Protein AF-A0A8K0CZC2-F1 (afdb_monomer)

Organism: Ignelater luminosus (NCBI:txid2038154)

pLDDT: mean 71.24, std 23.34, range [32.12, 98.69]

Sequence (119 aa):
MWNMMCDVMPTISEDSISQRSSQFSGEDANFEQLMVSMLDERDKLMDSLRETQERLSDTEMKLADVEKERDSLQRQIAANLPQVGSEVTPRASSGGKAHSAVLPTLVAGLCDVPDLELY

Radius of gyration: 34.66 Å; Cα contacts (8 Å, |Δi|>4): 0; chains: 1; bounding box: 63×29×99 Å

Foldseek 3Di:
DDPPPPPDDDDDDCVVCVVVCVVCVVVVVVVVVVVVVVVVVVVVVVVVVVVVVVVVVVVVVVVVVVVVVVVVVVVVCVVPPPPVPPDDDPDDDDDDDDDDPDPPPPVVPPVDPDDPPDD

Secondary structure (DSSP, 8-state):
-------PPP---GGGTTTTHHHHHHHHHHHHHHHHHHHHHHHHHHHHHHHHHHHHHHHHHHHHHHHHHHHHHHHHHHHHS-STTSS---------------SSTTTTTSS--------

Mean predicted aligned error: 19.05 Å

Solvent-accessible surface area (backbone atoms only — not comparable to full-atom values): 7905 Å² total; per-residue (Å²): 142,76,84,82,71,77,76,73,78,83,84,77,80,65,87,74,49,76,83,58,41,87,82,44,60,72,56,53,54,51,52,52,51,50,52,52,52,54,52,54,50,49,51,53,51,51,51,52,50,50,54,51,51,53,52,48,54,55,50,52,53,52,48,55,52,52,50,53,51,51,55,49,51,51,49,50,50,63,71,68,49,73,79,81,85,79,78,85,77,80,93,71,77,91,81,85,88,76,92,84,92,73,84,76,65,75,73,67,70,74,77,74,75,75,80,84,85,72,130

Structure (mmCIF, N/CA/C/O backbone):
data_AF-A0A8K0CZC2-F1
#
_entry.id   AF-A0A8K0CZC2-F1
#
loop_
_atom_site.group_PDB
_atom_site.id
_atom_site.type_symbol
_atom_site.label_atom_id
_atom_site.label_alt_id
_atom_site.label_comp_id
_atom_site.label_asym_id
_atom_site.label_entity_id
_atom_site.label_seq_id
_atom_site.pdbx_PDB_ins_code
_atom_site.Cartn_x
_atom_site.Cartn_y
_atom_site.Cartn_z
_atom_site.occupancy
_atom_site.B_iso_or_equiv
_atom_site.auth_seq_id
_atom_site.auth_comp_id
_atom_site.auth_asym_id
_atom_site.auth_atom_id
_atom_site.pdbx_PDB_model_num
ATOM 1 N N . MET A 1 1 ? -6.826 22.355 -16.724 1.00 48.88 1 MET A N 1
ATOM 2 C CA . MET A 1 1 ? -5.596 22.763 -17.425 1.00 48.88 1 MET A CA 1
ATOM 3 C C . MET A 1 1 ? -4.528 21.735 -17.106 1.00 48.88 1 MET A C 1
ATOM 5 O O . MET A 1 1 ? -3.854 21.881 -16.105 1.00 48.88 1 MET A O 1
ATOM 9 N N . TRP A 1 2 ? -4.445 20.671 -17.902 1.00 45.81 2 TRP A N 1
ATOM 10 C CA . TRP A 1 2 ? -3.333 19.722 -17.869 1.00 45.81 2 TRP A CA 1
ATOM 11 C C . TRP A 1 2 ? -3.073 19.354 -19.317 1.00 45.81 2 TRP A C 1
ATOM 13 O O . TRP A 1 2 ? -3.835 18.618 -19.938 1.00 45.81 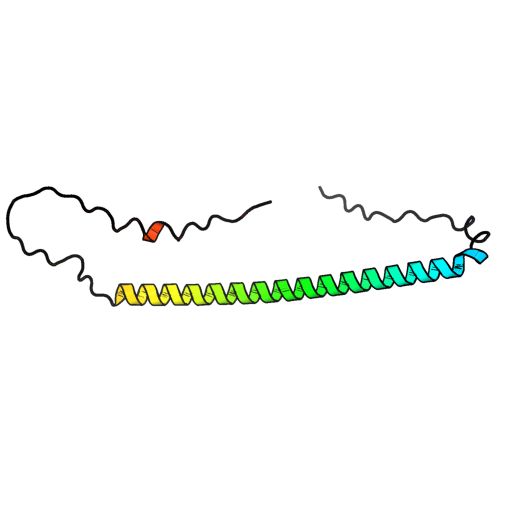2 TRP A O 1
ATOM 23 N N . ASN A 1 3 ? -2.079 20.021 -19.888 1.00 52.81 3 ASN A N 1
ATOM 24 C CA . ASN A 1 3 ? -1.586 19.706 -21.209 1.00 52.81 3 ASN A CA 1
ATOM 25 C C . ASN A 1 3 ? -0.983 18.304 -21.120 1.00 52.81 3 ASN A C 1
ATOM 27 O O . ASN A 1 3 ? 0.054 18.118 -20.486 1.00 52.81 3 ASN A O 1
ATOM 31 N N . MET A 1 4 ? -1.677 17.333 -21.710 1.00 58.91 4 MET A N 1
ATOM 32 C CA . MET A 1 4 ? -1.177 15.999 -22.016 1.00 58.91 4 MET A CA 1
ATOM 33 C C . MET A 1 4 ? -0.068 16.163 -23.058 1.00 58.91 4 MET A C 1
ATOM 35 O O . MET A 1 4 ? -0.264 15.913 -24.244 1.00 58.91 4 MET A O 1
ATOM 39 N N . MET A 1 5 ? 1.081 16.686 -22.638 1.00 57.34 5 MET A N 1
ATOM 40 C CA . MET A 1 5 ? 2.279 16.654 -23.454 1.00 57.34 5 MET A CA 1
ATOM 41 C C . MET A 1 5 ? 2.733 15.196 -23.413 1.00 57.34 5 MET A C 1
ATOM 43 O O . MET A 1 5 ? 3.471 14.778 -22.528 1.00 57.34 5 MET A O 1
ATOM 47 N N . CYS A 1 6 ? 2.200 14.383 -24.325 1.00 58.84 6 CYS A N 1
ATOM 48 C CA . CYS A 1 6 ? 2.903 13.198 -24.778 1.00 58.84 6 CYS A CA 1
ATOM 49 C C . CYS A 1 6 ? 4.229 13.715 -25.339 1.00 58.84 6 CYS A C 1
ATOM 51 O O . CYS A 1 6 ? 4.286 14.097 -26.507 1.00 58.84 6 CYS A O 1
ATOM 53 N N . ASP A 1 7 ? 5.243 13.838 -24.479 1.00 58.09 7 ASP A N 1
ATOM 54 C CA . ASP A 1 7 ? 6.600 14.183 -24.874 1.00 58.09 7 ASP A CA 1
ATOM 55 C C . ASP A 1 7 ? 7.064 13.113 -25.862 1.00 58.09 7 ASP A C 1
ATOM 57 O O . ASP A 1 7 ? 7.453 12.000 -25.508 1.00 58.09 7 ASP A O 1
ATOM 61 N N . VAL A 1 8 ? 6.920 13.445 -27.142 1.00 67.00 8 VAL A N 1
ATOM 62 C CA . VAL A 1 8 ? 7.474 12.701 -28.260 1.00 67.00 8 VAL A CA 1
ATOM 63 C C . VAL A 1 8 ? 8.983 12.726 -28.078 1.00 67.00 8 VAL A C 1
ATOM 65 O O . VAL A 1 8 ? 9.606 13.787 -28.103 1.00 67.00 8 VAL A O 1
ATOM 68 N N . MET A 1 9 ? 9.566 11.546 -27.884 1.00 75.12 9 MET A N 1
ATOM 69 C CA . MET A 1 9 ? 11.015 11.387 -27.859 1.00 75.12 9 MET A CA 1
ATOM 70 C C . MET A 1 9 ? 11.603 11.914 -29.177 1.00 75.12 9 MET A C 1
ATOM 72 O O . MET A 1 9 ? 11.158 11.484 -30.246 1.00 75.12 9 MET A O 1
ATOM 76 N N . PRO A 1 10 ? 12.580 12.838 -29.144 1.00 67.19 10 PRO A N 1
ATOM 77 C CA . PRO A 1 10 ? 13.198 13.326 -30.365 1.00 67.19 10 PRO A CA 1
ATOM 78 C C . PRO A 1 10 ? 13.932 12.177 -31.061 1.00 67.19 10 PRO A C 1
ATOM 80 O O . PRO A 1 10 ? 14.755 11.485 -30.463 1.00 67.19 10 PRO A O 1
ATOM 83 N N . THR A 1 11 ? 13.627 11.970 -32.339 1.00 64.12 11 THR A N 1
ATOM 84 C CA . THR A 1 11 ? 14.306 10.979 -33.175 1.00 64.12 11 THR A CA 1
ATOM 85 C C . THR A 1 11 ? 15.693 11.508 -33.546 1.00 64.12 11 THR A C 1
ATOM 87 O O . THR A 1 11 ? 15.817 12.536 -34.210 1.00 64.12 11 THR A O 1
ATOM 90 N N . ILE A 1 12 ? 16.745 10.832 -33.091 1.00 61.75 12 ILE A N 1
ATOM 91 C CA . ILE A 1 12 ? 18.143 11.118 -33.445 1.00 61.75 12 ILE A CA 1
ATOM 92 C C . ILE A 1 12 ? 18.466 10.568 -34.844 1.00 61.75 12 ILE A C 1
ATOM 94 O O . ILE A 1 12 ? 18.112 9.438 -35.161 1.00 61.75 12 ILE A O 1
ATOM 98 N N . SER A 1 13 ? 19.145 11.358 -35.683 1.00 63.94 13 SER A N 1
ATOM 99 C CA . SER A 1 13 ? 19.546 10.959 -37.042 1.00 63.94 13 SER A CA 1
ATOM 100 C C . SER A 1 13 ? 20.666 9.903 -37.022 1.00 63.94 13 SER A C 1
ATOM 102 O O . SER A 1 13 ? 21.758 10.166 -36.512 1.00 63.94 13 SER A O 1
ATOM 104 N N . GLU A 1 14 ? 20.422 8.729 -37.615 1.00 60.69 14 GLU A N 1
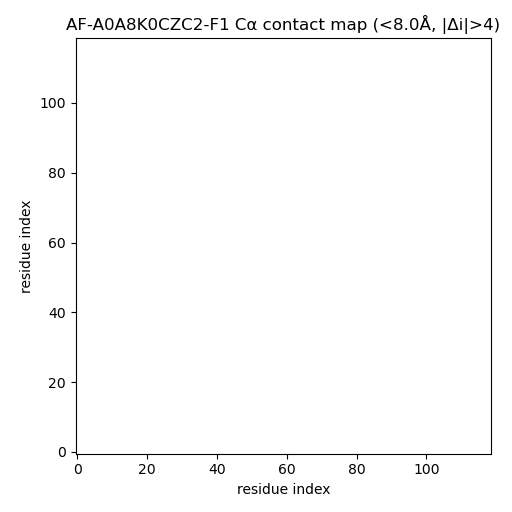ATOM 105 C CA . GLU A 1 14 ? 21.328 7.560 -37.608 1.00 60.69 14 GLU A CA 1
ATOM 106 C C . GLU A 1 14 ? 22.613 7.722 -38.452 1.00 60.69 14 GLU A C 1
ATOM 108 O O . GLU A 1 14 ? 23.578 6.986 -38.253 1.00 60.69 14 GLU A O 1
ATOM 113 N N . ASP A 1 15 ? 22.702 8.718 -39.337 1.00 58.12 15 ASP A N 1
ATOM 114 C CA . ASP A 1 15 ? 23.775 8.788 -40.349 1.00 58.12 15 ASP A CA 1
ATOM 115 C C . ASP A 1 15 ? 25.202 8.991 -39.798 1.00 58.12 15 ASP A C 1
ATOM 117 O O . ASP A 1 15 ? 26.185 8.749 -40.496 1.00 58.12 15 ASP A O 1
ATOM 121 N N . SER A 1 16 ? 25.365 9.408 -38.538 1.00 56.28 16 SER A N 1
ATOM 122 C CA . SER A 1 16 ? 26.701 9.571 -37.938 1.00 56.28 16 SER A CA 1
ATOM 123 C C . SER A 1 16 ? 27.214 8.321 -37.209 1.00 56.28 16 SER A C 1
ATOM 125 O O . SER A 1 16 ? 28.404 8.256 -36.880 1.00 56.28 16 SER A O 1
ATOM 127 N N . ILE A 1 17 ? 26.342 7.351 -36.892 1.00 57.41 17 ILE A N 1
ATOM 128 C CA . ILE A 1 17 ? 26.665 6.248 -35.967 1.00 57.41 17 ILE A CA 1
ATOM 129 C C . ILE A 1 17 ? 27.277 5.036 -36.667 1.00 57.41 17 ILE A C 1
ATOM 131 O O . ILE A 1 17 ? 28.116 4.354 -36.080 1.00 57.41 17 ILE A O 1
ATOM 135 N N . SER A 1 18 ? 26.966 4.829 -37.947 1.00 56.34 18 SER A N 1
ATOM 136 C CA . SER A 1 18 ? 27.416 3.659 -38.710 1.00 56.34 18 SER A CA 1
ATOM 137 C C . SER A 1 18 ? 28.929 3.609 -38.960 1.00 56.34 18 SER A C 1
ATOM 139 O O . SER A 1 18 ? 29.458 2.542 -39.253 1.00 56.34 18 SER A O 1
ATOM 141 N N . GLN A 1 19 ? 29.649 4.731 -38.830 1.00 54.03 19 GLN A N 1
ATOM 142 C CA . GLN A 1 19 ? 31.101 4.783 -39.060 1.00 54.03 19 GLN A CA 1
ATOM 143 C C . GLN A 1 19 ? 31.935 4.594 -37.775 1.00 54.03 19 GLN A C 1
ATOM 145 O O . GLN A 1 19 ? 33.131 4.320 -37.857 1.00 54.03 19 GLN A O 1
ATOM 150 N N . ARG A 1 20 ? 31.309 4.693 -36.591 1.00 54.22 20 ARG A N 1
ATOM 151 C CA . ARG A 1 20 ? 31.939 4.482 -35.267 1.00 54.22 20 ARG A CA 1
ATOM 152 C C . ARG A 1 20 ? 31.482 3.198 -34.560 1.00 54.22 20 ARG A C 1
ATOM 154 O O . ARG A 1 20 ? 32.094 2.786 -33.580 1.00 54.22 20 ARG A O 1
ATOM 161 N N . SER A 1 21 ? 30.428 2.557 -35.060 1.00 54.50 21 SER A N 1
ATOM 162 C CA . SER A 1 21 ? 29.760 1.409 -34.436 1.00 54.50 21 SER A CA 1
ATOM 163 C C . SER A 1 21 ? 30.591 0.121 -34.388 1.00 54.50 21 SER A C 1
ATOM 165 O O . SER A 1 21 ? 30.337 -0.718 -33.525 1.00 54.50 21 SER A O 1
ATOM 167 N N . SER A 1 22 ? 31.621 -0.049 -35.231 1.00 54.62 22 SER A N 1
ATOM 168 C CA . SER A 1 22 ? 32.390 -1.309 -35.254 1.00 54.62 22 S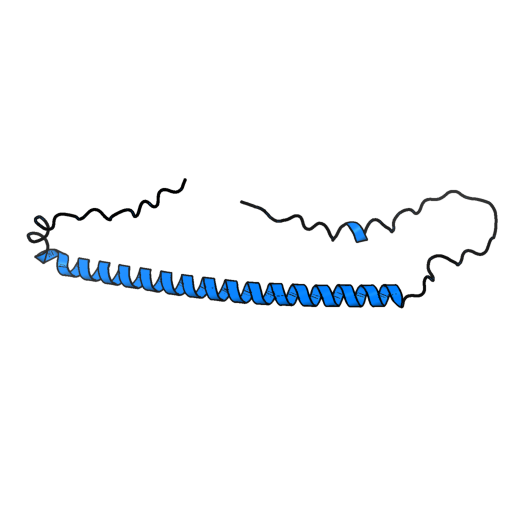ER A CA 1
ATOM 169 C C . SER A 1 22 ? 33.366 -1.498 -34.082 1.00 54.62 22 SER A C 1
ATOM 171 O O . SER A 1 22 ? 33.789 -2.626 -33.841 1.00 54.62 22 SER A O 1
ATOM 173 N N . GLN A 1 23 ? 33.693 -0.443 -33.321 1.00 56.59 23 GLN A N 1
ATOM 174 C CA . GLN A 1 23 ? 34.489 -0.552 -32.082 1.00 56.59 23 GLN A CA 1
ATOM 175 C C . GLN A 1 23 ? 33.642 -0.564 -30.800 1.00 56.59 23 GLN A C 1
ATOM 177 O O . GLN A 1 23 ? 34.119 -1.054 -29.783 1.00 56.59 23 GLN A O 1
ATOM 182 N N . PHE A 1 24 ? 32.394 -0.083 -30.848 1.00 55.16 24 PHE A N 1
ATOM 183 C CA . PHE A 1 24 ? 31.536 0.126 -29.668 1.00 55.16 24 PHE A CA 1
ATOM 184 C C . PHE A 1 24 ? 30.473 -0.974 -29.461 1.00 55.16 24 PHE A C 1
ATOM 186 O O . PHE A 1 24 ? 29.758 -0.979 -28.464 1.00 55.16 24 PHE A O 1
ATOM 193 N N . SER A 1 25 ? 30.372 -1.942 -30.384 1.00 60.66 25 SER A N 1
ATOM 194 C CA . SER A 1 25 ? 29.311 -2.970 -30.389 1.00 60.66 25 SER A CA 1
ATOM 195 C C . SER A 1 25 ? 29.256 -3.847 -29.120 1.00 60.66 25 SER A C 1
ATOM 197 O O . SER A 1 25 ? 28.215 -4.420 -28.820 1.00 60.66 25 SER A O 1
ATOM 199 N N . GLY A 1 26 ? 30.360 -3.982 -28.372 1.00 66.25 26 GLY A N 1
ATOM 200 C CA . GLY A 1 26 ? 30.386 -4.731 -27.104 1.00 66.25 26 GLY A CA 1
ATOM 201 C C . GLY A 1 26 ? 29.916 -3.924 -25.886 1.00 66.25 26 GLY A C 1
ATOM 202 O O . GLY A 1 26 ? 29.462 -4.504 -24.902 1.00 66.25 26 GLY A O 1
ATOM 203 N N . GLU A 1 27 ? 30.010 -2.597 -25.956 1.00 72.81 27 GLU A N 1
ATOM 204 C CA . GLU A 1 27 ? 29.615 -1.675 -24.888 1.00 72.81 27 GLU A CA 1
ATOM 205 C C . GLU A 1 27 ? 28.118 -1.337 -24.990 1.00 72.81 27 GLU A C 1
ATOM 207 O O . GLU A 1 27 ? 27.445 -1.271 -23.962 1.00 72.81 27 GLU A O 1
ATOM 212 N N . ASP A 1 28 ? 27.569 -1.264 -26.211 1.00 75.88 28 ASP A N 1
ATOM 213 C CA . ASP A 1 28 ? 26.117 -1.156 -26.450 1.00 75.88 28 ASP A CA 1
ATOM 214 C C . ASP A 1 28 ? 25.353 -2.342 -25.843 1.00 75.88 28 ASP A C 1
ATOM 216 O O . ASP A 1 28 ? 24.396 -2.148 -25.096 1.00 75.88 28 ASP A O 1
ATOM 220 N N . ALA A 1 29 ? 25.829 -3.574 -26.054 1.00 83.31 29 ALA A N 1
ATOM 221 C CA . ALA A 1 29 ? 25.209 -4.766 -25.470 1.00 83.31 29 ALA A CA 1
ATOM 222 C C . ALA A 1 29 ? 25.225 -4.751 -23.927 1.00 83.31 29 ALA A C 1
ATOM 224 O O . ALA A 1 29 ? 24.304 -5.251 -23.279 1.00 83.31 29 ALA A O 1
ATOM 225 N N . ASN A 1 30 ? 26.260 -4.164 -23.315 1.00 90.62 30 ASN A N 1
ATOM 226 C CA . ASN A 1 30 ? 26.342 -4.020 -21.862 1.00 90.62 30 ASN A CA 1
ATOM 227 C C . ASN A 1 30 ? 25.323 -2.997 -21.335 1.00 90.62 30 ASN A C 1
ATOM 229 O O . ASN A 1 30 ? 24.679 -3.236 -20.311 1.00 90.62 30 ASN A O 1
ATOM 233 N N . PHE A 1 31 ? 25.140 -1.890 -22.058 1.00 91.44 31 PHE A N 1
ATOM 234 C CA . PHE A 1 31 ? 24.170 -0.859 -21.705 1.00 91.44 31 PHE A CA 1
ATOM 235 C C . PHE A 1 31 ? 22.723 -1.333 -21.898 1.00 91.44 31 PHE A C 1
ATOM 237 O O . PHE A 1 31 ? 21.878 -1.090 -21.036 1.00 91.44 31 PHE A O 1
ATOM 244 N N . GLU A 1 32 ? 22.445 -2.076 -22.972 1.00 94.50 32 GLU A N 1
ATOM 245 C CA . GLU A 1 32 ? 21.150 -2.728 -23.197 1.00 94.50 32 GLU A CA 1
ATOM 246 C C . GLU A 1 32 ? 20.808 -3.707 -22.064 1.00 94.50 32 GLU A C 1
ATOM 248 O O . GLU A 1 32 ? 19.711 -3.654 -21.509 1.00 94.50 32 GLU A O 1
ATOM 253 N N . GLN A 1 33 ? 21.760 -4.548 -21.643 1.00 95.62 33 GLN A N 1
ATOM 254 C CA . GLN A 1 33 ? 21.564 -5.481 -20.528 1.00 95.62 33 GLN A CA 1
ATOM 255 C C . GLN A 1 33 ? 21.272 -4.751 -19.205 1.00 95.62 33 GLN A C 1
ATOM 257 O O . GLN A 1 33 ? 20.399 -5.173 -18.443 1.00 95.62 33 GLN A O 1
ATOM 262 N N . LEU A 1 34 ? 21.981 -3.650 -18.928 1.00 96.56 34 LEU A N 1
ATOM 263 C CA . LEU A 1 34 ? 21.740 -2.819 -17.747 1.00 96.56 34 LEU A CA 1
ATOM 264 C C . LEU A 1 34 ? 20.348 -2.181 -17.788 1.00 96.56 34 LEU A C 1
ATOM 266 O O . LEU A 1 34 ? 19.654 -2.166 -16.774 1.00 96.56 34 LEU A O 1
ATOM 270 N N . MET A 1 35 ? 19.928 -1.685 -18.953 1.00 96.88 35 MET A N 1
ATOM 271 C CA . MET A 1 35 ? 18.595 -1.118 -19.141 1.00 96.88 35 MET A CA 1
ATOM 272 C C . MET A 1 35 ? 17.507 -2.156 -18.854 1.00 96.88 35 MET A C 1
ATOM 274 O O . MET A 1 35 ? 16.574 -1.855 -18.115 1.00 96.88 35 MET A O 1
ATOM 278 N N . VAL A 1 36 ? 17.652 -3.382 -19.367 1.00 97.19 36 VAL A N 1
ATOM 279 C CA . VAL A 1 36 ? 16.725 -4.488 -19.074 1.00 97.19 36 VAL A CA 1
ATOM 280 C C . VAL A 1 36 ? 16.691 -4.782 -17.573 1.00 97.19 36 VAL A C 1
ATOM 282 O O . VAL A 1 36 ? 15.614 -4.794 -16.987 1.00 97.19 36 VAL A O 1
ATOM 285 N N . SER A 1 37 ? 17.855 -4.915 -16.926 1.00 97.19 37 SER A N 1
ATOM 286 C CA . SER A 1 37 ? 17.931 -5.169 -15.478 1.00 97.19 37 SER A CA 1
ATOM 287 C C . SER A 1 37 ? 17.240 -4.077 -14.658 1.00 97.19 37 SER A C 1
ATOM 289 O O . SER A 1 37 ? 16.505 -4.377 -13.723 1.00 97.19 37 SER A O 1
ATOM 291 N N . MET A 1 38 ? 17.440 -2.807 -15.017 1.00 98.12 38 MET A N 1
ATOM 292 C CA . MET A 1 38 ? 16.819 -1.673 -14.327 1.00 98.12 38 MET A CA 1
ATOM 293 C C . MET A 1 38 ? 15.298 -1.634 -14.518 1.00 98.12 38 MET A C 1
ATOM 295 O O . MET A 1 38 ? 14.570 -1.293 -13.584 1.00 98.12 38 MET A O 1
ATOM 299 N N . LEU A 1 39 ? 14.800 -1.982 -15.708 1.00 98.38 39 LEU A N 1
ATOM 300 C CA . LEU A 1 39 ? 13.362 -2.084 -15.965 1.00 98.38 39 LEU A CA 1
ATOM 301 C C . LEU A 1 39 ? 12.742 -3.250 -15.184 1.00 98.38 39 LEU A C 1
ATOM 303 O O . LEU A 1 39 ? 11.712 -3.056 -14.541 1.00 98.38 39 LEU A O 1
ATOM 307 N N . ASP A 1 40 ? 13.407 -4.404 -15.147 1.00 98.44 40 ASP A N 1
ATOM 308 C CA . ASP A 1 40 ? 12.969 -5.567 -14.371 1.00 98.44 40 ASP A CA 1
ATOM 309 C C . ASP A 1 40 ? 12.941 -5.271 -12.865 1.00 98.44 40 ASP A C 1
ATOM 311 O O . ASP A 1 40 ? 12.025 -5.681 -12.152 1.00 98.44 40 ASP A O 1
ATOM 315 N N . G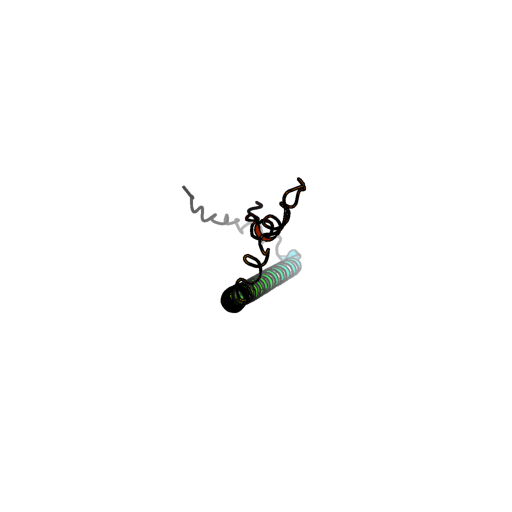LU A 1 41 ? 13.950 -4.567 -12.350 1.00 98.62 41 GLU A N 1
ATOM 316 C CA . GLU A 1 41 ? 14.000 -4.149 -10.948 1.00 98.62 41 GLU A CA 1
ATOM 317 C C . GLU A 1 41 ? 12.896 -3.148 -10.614 1.00 98.62 41 GLU A C 1
ATOM 319 O O . GLU A 1 41 ? 12.220 -3.305 -9.597 1.00 98.62 41 GLU A O 1
ATOM 324 N N . ARG A 1 42 ? 12.657 -2.160 -11.484 1.00 98.12 42 ARG A N 1
ATOM 325 C CA . ARG A 1 42 ? 11.531 -1.232 -11.338 1.00 98.12 42 ARG A CA 1
ATOM 326 C C . ARG A 1 42 ? 10.203 -1.985 -11.292 1.00 98.12 42 ARG A C 1
ATOM 328 O O . ARG A 1 42 ? 9.377 -1.683 -10.434 1.00 98.12 42 ARG A O 1
ATOM 335 N N . ASP A 1 43 ? 9.995 -2.948 -12.185 1.00 98.50 43 ASP A N 1
ATOM 336 C CA . ASP A 1 43 ? 8.747 -3.708 -12.253 1.00 98.50 43 ASP A CA 1
ATOM 337 C C . ASP A 1 43 ? 8.555 -4.562 -10.984 1.00 98.50 43 ASP A C 1
ATOM 339 O O . ASP A 1 43 ? 7.490 -4.516 -10.369 1.00 98.50 43 ASP A O 1
ATOM 343 N N . LYS A 1 44 ? 9.616 -5.207 -10.478 1.00 98.56 44 LYS A N 1
ATOM 344 C CA . LYS A 1 44 ? 9.593 -5.907 -9.177 1.00 98.56 44 LYS A CA 1
ATOM 345 C C . LYS A 1 44 ? 9.268 -4.982 -8.005 1.00 98.56 44 LYS A C 1
ATOM 347 O O . LYS A 1 44 ? 8.530 -5.370 -7.096 1.00 98.56 44 LYS A O 1
ATOM 352 N N . LEU A 1 45 ? 9.833 -3.773 -7.989 1.00 98.69 45 LEU A N 1
ATOM 353 C CA . LEU A 1 45 ? 9.547 -2.781 -6.950 1.00 98.69 45 LEU A CA 1
ATOM 354 C C . LEU A 1 45 ? 8.095 -2.300 -7.024 1.00 98.69 45 LEU A C 1
ATOM 356 O O . LEU A 1 45 ? 7.453 -2.164 -5.986 1.00 98.69 45 LEU A O 1
ATOM 360 N N . MET A 1 46 ? 7.564 -2.089 -8.229 1.00 98.69 46 MET A N 1
ATOM 361 C CA . MET A 1 46 ? 6.161 -1.730 -8.444 1.00 98.69 46 MET A CA 1
ATOM 362 C C . MET A 1 46 ? 5.206 -2.827 -7.966 1.00 98.69 46 MET A C 1
ATOM 364 O O . MET A 1 46 ? 4.213 -2.517 -7.306 1.00 98.69 46 MET A O 1
ATOM 368 N N . ASP A 1 47 ? 5.515 -4.095 -8.238 1.00 98.56 47 ASP A N 1
ATOM 369 C CA . ASP A 1 47 ? 4.726 -5.227 -7.746 1.00 98.56 47 ASP A CA 1
ATOM 370 C C . ASP A 1 47 ? 4.787 -5.332 -6.216 1.00 98.56 47 ASP A C 1
ATOM 372 O O . ASP A 1 47 ? 3.753 -5.457 -5.559 1.00 98.56 47 ASP A O 1
ATOM 376 N N . SER A 1 48 ? 5.977 -5.171 -5.629 1.00 98.31 48 SER A N 1
ATOM 377 C CA . SER A 1 48 ? 6.163 -5.170 -4.168 1.00 98.31 48 SER A CA 1
ATOM 378 C C . SER A 1 48 ? 5.411 -4.015 -3.492 1.00 98.31 48 SER A C 1
ATOM 380 O O . SER A 1 48 ? 4.827 -4.175 -2.419 1.00 98.31 48 SER A O 1
ATOM 382 N N . LEU A 1 49 ? 5.392 -2.837 -4.122 1.00 98.56 49 LEU A N 1
ATOM 383 C CA . LEU A 1 49 ? 4.644 -1.682 -3.637 1.00 98.56 49 LEU A CA 1
ATOM 384 C C . LEU A 1 49 ? 3.136 -1.955 -3.659 1.00 98.56 49 LEU A C 1
ATOM 386 O O . LEU A 1 49 ? 2.462 -1.687 -2.668 1.00 98.56 49 LEU A O 1
ATOM 390 N N . ARG A 1 50 ? 2.608 -2.539 -4.739 1.00 98.56 50 ARG A N 1
ATOM 391 C CA . ARG A 1 50 ? 1.189 -2.923 -4.805 1.00 98.56 50 ARG A CA 1
ATOM 392 C C . ARG A 1 50 ? 0.824 -3.949 -3.738 1.00 98.56 50 ARG A C 1
ATOM 394 O O . ARG A 1 50 ? -0.145 -3.747 -3.017 1.00 98.56 50 ARG A O 1
ATOM 401 N N . GLU A 1 51 ? 1.634 -4.990 -3.570 1.00 98.62 51 GLU A N 1
ATOM 402 C CA . GLU A 1 51 ? 1.398 -6.016 -2.548 1.00 98.62 51 GLU A CA 1
ATOM 403 C C . GLU A 1 51 ? 1.405 -5.423 -1.127 1.00 98.62 51 GLU A C 1
ATOM 405 O O . GLU A 1 51 ? 0.588 -5.786 -0.279 1.00 98.62 51 GLU A O 1
ATOM 410 N N . THR A 1 52 ? 2.315 -4.486 -0.844 1.00 98.31 52 THR A N 1
ATOM 411 C CA . THR A 1 52 ? 2.365 -3.819 0.468 1.00 98.31 52 THR A CA 1
ATOM 412 C C . THR A 1 52 ? 1.163 -2.900 0.696 1.00 98.31 52 THR A C 1
ATOM 414 O O . THR A 1 52 ? 0.635 -2.882 1.807 1.00 98.31 52 THR A O 1
ATOM 417 N N . GLN A 1 53 ? 0.681 -2.201 -0.336 1.00 98.62 53 GLN A N 1
ATOM 418 C CA . GLN A 1 53 ? -0.544 -1.394 -0.278 1.00 98.62 53 GLN A CA 1
ATOM 419 C C . GLN A 1 53 ? -1.797 -2.248 -0.040 1.00 98.62 53 GLN A C 1
ATOM 421 O O . GLN A 1 53 ? -2.633 -1.885 0.784 1.00 98.62 53 GLN A O 1
ATOM 426 N N . GLU A 1 54 ? -1.916 -3.400 -0.703 1.00 98.50 54 GLU A N 1
ATOM 427 C CA . GLU A 1 54 ? -3.023 -4.340 -0.479 1.00 98.50 54 GLU A CA 1
ATOM 428 C C . GLU A 1 54 ? -3.016 -4.875 0.958 1.00 98.50 54 GLU A C 1
ATOM 430 O O . GLU A 1 54 ? -4.033 -4.829 1.651 1.00 98.50 54 GLU A O 1
ATOM 435 N N . ARG A 1 55 ? -1.844 -5.291 1.457 1.00 97.94 55 ARG A N 1
ATOM 436 C CA . ARG A 1 55 ? -1.685 -5.719 2.855 1.00 97.94 55 ARG A CA 1
ATOM 437 C C . ARG A 1 55 ? -2.045 -4.616 3.844 1.00 97.94 55 ARG A C 1
ATOM 439 O O . ARG A 1 55 ? -2.669 -4.908 4.861 1.00 97.94 55 ARG A O 1
ATOM 446 N N . LEU A 1 56 ? -1.647 -3.375 3.565 1.00 98.50 56 LEU A N 1
ATOM 447 C CA . LEU A 1 56 ? -1.994 -2.226 4.396 1.00 98.50 56 LEU A CA 1
ATOM 448 C C . LEU A 1 56 ? -3.515 -2.043 4.450 1.00 98.50 56 LEU A C 1
ATOM 450 O O . LEU A 1 56 ? -4.076 -2.020 5.544 1.00 98.50 56 LEU A O 1
ATOM 454 N N . SER A 1 57 ? -4.181 -2.030 3.295 1.00 98.12 57 SER A N 1
ATOM 455 C CA . SER A 1 57 ? -5.640 -1.903 3.210 1.00 98.12 57 SER A CA 1
ATOM 456 C C . SER A 1 57 ? -6.367 -3.007 3.992 1.00 98.12 57 SER A C 1
ATOM 458 O O . SER A 1 57 ? -7.284 -2.728 4.769 1.00 98.12 57 SER A O 1
ATOM 460 N N . ASP A 1 58 ? -5.903 -4.256 3.888 1.00 98.38 58 ASP A N 1
ATOM 461 C CA . ASP A 1 58 ? -6.440 -5.375 4.669 1.00 98.38 58 ASP A CA 1
ATOM 462 C C . ASP A 1 58 ? -6.270 -5.174 6.182 1.00 98.38 58 ASP A C 1
ATOM 464 O O . ASP A 1 58 ? -7.148 -5.536 6.973 1.00 98.38 58 ASP A O 1
ATOM 468 N N . THR A 1 59 ? -5.126 -4.636 6.616 1.00 98.06 59 THR A N 1
ATOM 469 C CA . THR A 1 59 ? -4.883 -4.359 8.039 1.00 98.06 59 THR A CA 1
ATOM 470 C C . THR A 1 59 ? -5.728 -3.204 8.564 1.00 98.06 59 THR A C 1
AT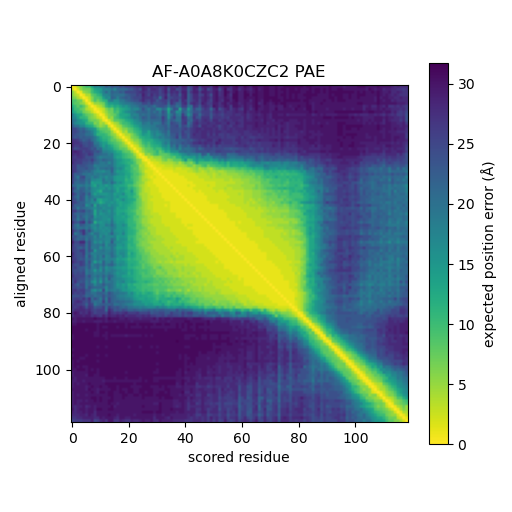OM 472 O O . THR A 1 59 ? -6.239 -3.308 9.677 1.00 98.06 59 THR A O 1
ATOM 475 N N . GLU A 1 60 ? -5.939 -2.155 7.769 1.00 98.44 60 GLU A N 1
ATOM 476 C CA . GLU A 1 60 ? -6.813 -1.028 8.111 1.00 98.44 60 GLU A CA 1
ATOM 477 C C . GLU A 1 60 ? -8.270 -1.480 8.258 1.00 98.44 60 GLU A C 1
ATOM 479 O O . GLU A 1 60 ? -8.940 -1.118 9.226 1.00 98.44 60 GLU A O 1
ATOM 484 N N . MET A 1 61 ? -8.748 -2.348 7.361 1.00 97.94 61 MET A N 1
ATOM 485 C CA . MET A 1 61 ? -10.087 -2.931 7.466 1.00 97.94 61 MET A CA 1
ATOM 486 C C . MET A 1 61 ? -10.249 -3.744 8.758 1.00 97.94 61 MET A C 1
ATOM 488 O O . MET A 1 61 ? -11.226 -3.569 9.488 1.00 97.94 61 MET A O 1
ATOM 492 N N . LYS A 1 62 ? -9.270 -4.598 9.082 1.00 98.19 62 LYS A N 1
ATOM 493 C CA . LYS A 1 62 ? -9.277 -5.377 10.332 1.00 98.19 62 LYS A CA 1
ATOM 494 C C . LYS A 1 62 ? -9.237 -4.483 11.565 1.00 98.19 62 LYS A C 1
ATOM 496 O O . 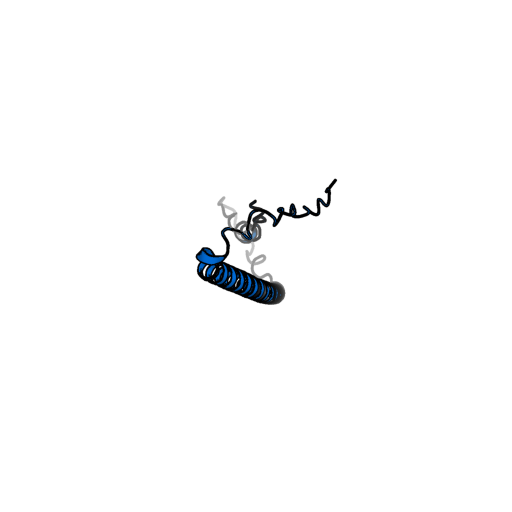LYS A 1 62 ? -9.922 -4.776 12.541 1.00 98.19 62 LYS A O 1
ATOM 501 N N . LEU A 1 63 ? -8.451 -3.407 11.528 1.00 98.12 63 LEU A N 1
ATOM 502 C CA . LEU A 1 63 ? -8.405 -2.426 12.606 1.00 98.12 63 LEU A CA 1
ATOM 503 C C . LEU A 1 63 ? -9.792 -1.815 12.824 1.00 98.12 63 LEU A C 1
ATOM 505 O O . LEU A 1 63 ? -10.292 -1.863 13.943 1.00 98.12 63 LEU A O 1
ATOM 509 N N . ALA A 1 64 ? -10.446 -1.346 11.760 1.00 98.25 64 ALA A N 1
ATOM 510 C CA . ALA A 1 64 ? -11.781 -0.760 11.845 1.00 98.25 64 ALA A CA 1
ATOM 511 C C . ALA A 1 64 ? -12.819 -1.731 12.439 1.00 98.25 64 ALA A C 1
ATOM 513 O O . ALA A 1 64 ? -13.706 -1.317 13.187 1.00 98.25 64 ALA A O 1
ATOM 514 N N . ASP A 1 65 ? -12.726 -3.026 12.139 1.00 98.12 65 ASP A N 1
ATOM 515 C CA . ASP A 1 65 ? -13.619 -4.029 12.724 1.00 98.12 65 ASP A CA 1
ATOM 516 C C . ASP A 1 65 ? -13.342 -4.262 14.216 1.00 98.12 65 ASP A C 1
ATOM 518 O O . ASP A 1 65 ? -14.280 -4.272 15.016 1.00 98.12 65 ASP A O 1
ATOM 522 N N . VAL A 1 66 ? -12.070 -4.339 14.621 1.00 97.94 66 VAL A N 1
ATOM 523 C CA . VAL A 1 66 ? -11.683 -4.424 16.042 1.00 97.94 66 VAL A CA 1
ATOM 524 C C . VAL A 1 66 ? -12.129 -3.180 16.817 1.00 97.94 66 VAL A C 1
ATOM 526 O O . VAL A 1 66 ? -12.577 -3.288 17.958 1.00 97.94 66 VAL A O 1
ATOM 529 N N . GLU A 1 67 ? -12.061 -1.995 16.213 1.00 98.06 67 GLU A N 1
ATOM 530 C CA . GLU A 1 67 ? -12.559 -0.762 16.826 1.00 98.06 67 GLU A CA 1
ATOM 531 C C . GLU A 1 67 ? -14.074 -0.784 17.031 1.00 98.06 67 GLU A C 1
ATOM 533 O O . GLU A 1 67 ? -14.553 -0.437 18.113 1.00 98.06 67 GLU A O 1
ATOM 538 N N . LYS A 1 68 ? -14.841 -1.272 16.048 1.00 98.00 68 LYS A N 1
ATOM 539 C CA . LYS A 1 68 ? -16.292 -1.468 16.210 1.00 98.00 68 LYS A CA 1
ATOM 540 C C . LYS A 1 68 ? -16.603 -2.454 17.335 1.00 98.00 68 LYS A C 1
ATOM 542 O O . LYS A 1 68 ? -17.539 -2.221 18.105 1.00 98.00 68 LYS A O 1
ATOM 547 N N . GLU A 1 69 ? -15.851 -3.550 17.440 1.00 97.62 69 GLU A N 1
ATOM 548 C CA . GLU A 1 69 ? -16.007 -4.527 18.521 1.00 97.62 69 GLU A CA 1
ATOM 549 C C . GLU A 1 69 ? -15.687 -3.911 19.885 1.00 97.62 69 GLU A C 1
ATOM 551 O O . GLU A 1 69 ? -16.492 -4.035 20.810 1.00 97.62 69 GLU A O 1
ATOM 556 N N . ARG A 1 70 ? -14.574 -3.175 19.999 1.00 97.12 70 ARG A N 1
ATOM 557 C CA . ARG A 1 70 ? -14.214 -2.402 21.197 1.00 97.12 70 ARG A CA 1
ATOM 558 C C . ARG A 1 70 ? -15.353 -1.468 21.603 1.00 97.12 70 ARG A C 1
ATOM 560 O O . ARG A 1 70 ? -15.779 -1.500 22.755 1.00 97.12 70 ARG A O 1
ATOM 567 N N . ASP A 1 71 ? -15.888 -0.684 20.672 1.00 96.88 71 ASP A N 1
ATOM 568 C CA . ASP A 1 71 ? -16.957 0.282 20.947 1.00 96.88 71 ASP A CA 1
ATOM 569 C C . ASP A 1 71 ? -18.279 -0.404 21.324 1.00 96.88 71 ASP A C 1
ATOM 571 O O . ASP A 1 71 ? -19.071 0.115 22.119 1.00 96.88 71 ASP A O 1
ATOM 575 N N . SER A 1 72 ? -18.549 -1.582 20.757 1.00 96.19 72 SER A N 1
ATOM 576 C CA . SER A 1 72 ? -19.683 -2.428 21.138 1.00 96.19 72 SER A CA 1
ATOM 577 C C . SER A 1 72 ? -19.529 -2.943 22.569 1.00 96.19 72 SER A C 1
ATOM 579 O O . SER A 1 72 ? -20.434 -2.771 23.388 1.00 96.19 72 SER A O 1
ATOM 581 N N . LEU A 1 73 ? -18.365 -3.504 22.906 1.00 94.50 73 LEU A N 1
ATOM 582 C CA . LEU A 1 73 ? -18.058 -3.997 24.249 1.00 94.50 73 LEU A CA 1
ATOM 583 C C . LEU A 1 73 ? -18.089 -2.869 25.280 1.00 94.50 73 LEU A C 1
ATOM 585 O O . LEU A 1 73 ? -18.670 -3.029 26.350 1.00 94.50 73 LEU A O 1
ATOM 589 N N . GLN A 1 74 ? -17.543 -1.700 24.951 1.00 93.75 74 GLN A N 1
ATOM 590 C CA . GLN A 1 74 ? -17.558 -0.541 25.836 1.00 93.75 74 GLN A CA 1
ATOM 591 C C . GLN A 1 74 ? -18.983 -0.053 26.114 1.00 93.75 74 GLN A C 1
ATOM 593 O O . GLN A 1 74 ? -19.318 0.248 27.262 1.00 93.75 74 GLN A O 1
ATOM 598 N N . ARG A 1 75 ? -19.861 -0.053 25.101 1.00 94.00 75 ARG A N 1
ATOM 599 C CA . ARG A 1 75 ? -21.294 0.221 25.295 1.00 94.00 75 ARG A CA 1
ATOM 600 C C . ARG A 1 75 ? -21.976 -0.836 26.159 1.00 94.00 75 ARG A C 1
ATOM 602 O O . ARG A 1 75 ? -22.771 -0.477 27.022 1.00 94.00 75 ARG A O 1
ATOM 609 N N . GLN A 1 76 ? -21.656 -2.117 25.974 1.00 93.94 76 GLN A N 1
ATOM 610 C CA . GLN A 1 76 ? -22.192 -3.188 26.820 1.00 93.94 76 GLN A CA 1
ATOM 611 C C . GLN A 1 76 ? -21.749 -3.033 28.277 1.00 93.94 76 GLN A C 1
ATOM 613 O O . GLN A 1 76 ? -22.580 -3.162 29.172 1.00 93.94 76 GLN A O 1
ATOM 618 N N . ILE A 1 7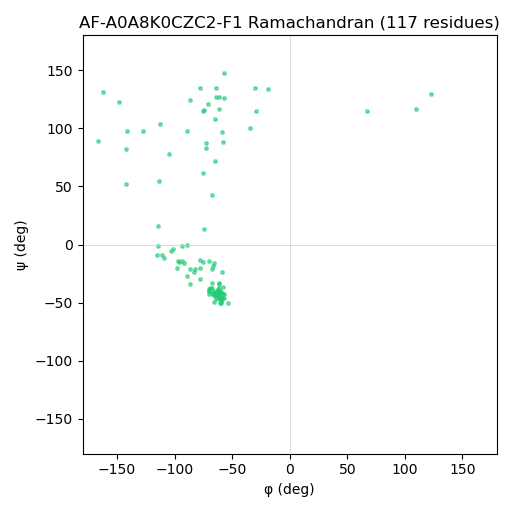7 ? -20.478 -2.711 28.528 1.00 90.25 77 ILE A N 1
ATOM 619 C CA . ILE A 1 77 ? -19.965 -2.442 29.877 1.00 90.25 77 ILE A CA 1
ATOM 620 C C . ILE A 1 77 ? -20.716 -1.262 30.498 1.00 90.25 77 ILE A C 1
ATOM 622 O O . ILE A 1 77 ? -21.210 -1.382 31.615 1.00 90.25 77 ILE A O 1
ATOM 626 N N . ALA A 1 78 ? -20.865 -0.154 29.768 1.00 88.00 78 ALA A N 1
ATOM 627 C CA . ALA A 1 78 ? -21.590 1.020 30.250 1.00 88.00 78 ALA A CA 1
ATOM 628 C C . ALA A 1 78 ? -23.071 0.728 30.555 1.00 88.00 78 ALA A C 1
ATOM 630 O O . ALA A 1 78 ? -23.625 1.296 31.491 1.00 88.00 78 ALA A O 1
ATOM 631 N N . ALA A 1 79 ? -23.708 -0.163 29.790 1.00 87.44 79 ALA A N 1
ATOM 632 C CA . ALA A 1 79 ? -25.101 -0.557 29.998 1.00 87.44 79 ALA A CA 1
ATOM 633 C C . ALA A 1 79 ? -25.291 -1.559 31.151 1.00 87.44 79 ALA A C 1
ATOM 635 O O . ALA A 1 79 ? -26.349 -1.573 31.777 1.00 87.44 79 ALA A O 1
ATOM 636 N N . ASN A 1 80 ? -24.293 -2.408 31.420 1.00 80.44 80 ASN A N 1
ATOM 637 C CA . ASN A 1 80 ? -24.364 -3.454 32.445 1.00 80.44 80 ASN A CA 1
ATOM 638 C C . ASN A 1 80 ? -23.731 -3.051 33.778 1.00 80.44 80 ASN A C 1
ATOM 640 O O . ASN A 1 80 ? -23.964 -3.727 34.779 1.00 80.44 80 ASN A O 1
ATOM 644 N N . LEU A 1 81 ? -22.947 -1.971 33.824 1.00 73.31 81 LEU A N 1
ATOM 645 C CA . LEU A 1 81 ? -22.524 -1.389 35.086 1.00 73.31 81 LEU A CA 1
ATOM 646 C C . LEU A 1 81 ? -23.728 -0.636 35.675 1.00 73.31 81 LEU A C 1
ATOM 648 O O . LEU A 1 81 ? -24.183 0.342 35.078 1.00 73.31 81 LEU A O 1
ATOM 652 N N . PRO A 1 82 ? -24.283 -1.062 36.824 1.00 56.56 82 PRO A N 1
ATOM 653 C CA . PRO A 1 82 ? -25.331 -0.288 37.466 1.00 56.56 82 PRO A CA 1
ATOM 654 C C . PRO A 1 82 ? -24.794 1.123 37.750 1.00 56.56 82 PRO A C 1
ATOM 656 O O . PRO A 1 82 ? -23.599 1.293 37.996 1.00 56.56 82 PRO A O 1
ATOM 659 N N . GLN A 1 83 ? -25.653 2.146 37.711 1.00 57.81 83 GLN A N 1
ATOM 660 C CA . GLN A 1 83 ? -25.286 3.546 37.981 1.00 57.81 83 GLN A CA 1
ATOM 661 C C . GLN A 1 83 ? -24.889 3.791 39.460 1.00 57.81 83 GLN A C 1
ATOM 663 O O . GLN A 1 83 ? -25.268 4.787 40.071 1.00 57.81 83 GLN A O 1
ATOM 668 N N . VAL A 1 84 ? -24.116 2.896 40.081 1.00 47.44 84 VAL A N 1
ATOM 669 C CA . VAL A 1 84 ? -23.764 2.887 41.514 1.00 47.44 84 VAL A CA 1
ATOM 670 C C . VAL A 1 84 ? -22.737 3.968 41.883 1.00 47.44 84 VAL A C 1
ATOM 672 O O . VAL A 1 84 ? -22.156 3.939 42.960 1.00 47.44 84 VAL A O 1
ATOM 675 N N . GLY A 1 85 ? -22.496 4.938 41.000 1.00 52.25 85 GLY A N 1
ATOM 676 C CA . GLY A 1 85 ? -21.620 6.081 41.255 1.00 52.25 85 GLY A CA 1
ATOM 677 C C . GLY A 1 85 ? -22.345 7.394 41.552 1.00 52.25 85 GLY A C 1
ATOM 678 O O . GLY A 1 85 ? -21.668 8.371 41.856 1.00 52.25 85 GLY A O 1
ATOM 679 N N . SER A 1 86 ? -23.680 7.461 41.447 1.00 45.09 86 SER A N 1
ATOM 680 C CA . SER A 1 86 ? -24.409 8.736 41.602 1.00 45.09 86 SER A CA 1
ATOM 681 C C . SER A 1 86 ? -25.343 8.810 42.813 1.00 45.09 86 SER A C 1
ATOM 683 O O . SER A 1 86 ? -25.813 9.892 43.146 1.00 45.09 86 SER A O 1
ATOM 685 N N . GLU A 1 87 ? -25.581 7.707 43.528 1.00 47.97 87 GLU A N 1
ATOM 686 C CA . GLU A 1 87 ? -26.656 7.682 44.528 1.00 47.97 87 GLU A CA 1
ATOM 687 C C . GLU A 1 87 ? -26.323 6.897 45.807 1.00 47.97 87 GLU A C 1
ATOM 689 O O . GLU A 1 87 ? -27.095 6.061 46.254 1.00 47.97 87 GLU A O 1
ATOM 694 N N . VAL A 1 88 ? -25.188 7.185 46.456 1.00 42.16 88 VAL A N 1
ATOM 695 C CA . VAL A 1 88 ? -25.043 6.949 47.908 1.00 42.16 88 VAL A CA 1
ATOM 696 C C . VAL A 1 88 ? -24.228 8.077 48.547 1.00 42.16 88 VAL A C 1
ATOM 698 O O . VAL A 1 88 ? -23.046 7.928 48.835 1.00 42.16 88 VAL A O 1
ATOM 701 N N . THR A 1 89 ? -24.895 9.191 48.850 1.00 39.91 89 THR A N 1
ATOM 702 C CA . THR A 1 89 ? -24.547 9.984 50.037 1.00 39.91 89 THR A CA 1
ATOM 703 C C . THR A 1 89 ? -25.834 10.183 50.832 1.00 39.91 89 THR A C 1
ATOM 705 O O . THR A 1 89 ? -26.645 11.042 50.477 1.00 39.91 89 THR A O 1
ATOM 708 N N . PRO A 1 90 ? -26.095 9.376 51.877 1.00 39.75 90 PRO A N 1
ATOM 709 C CA . PRO A 1 90 ? -27.212 9.637 52.762 1.00 39.75 90 PRO A CA 1
ATOM 710 C C . PRO A 1 90 ? -26.984 11.000 53.414 1.00 39.75 90 PRO A C 1
ATOM 712 O O . PRO A 1 90 ? -25.931 11.279 53.982 1.00 39.75 90 PRO A O 1
ATOM 715 N N . ARG A 1 91 ? -27.999 11.852 53.286 1.00 38.41 91 ARG A N 1
ATOM 716 C CA . ARG A 1 91 ? -28.193 13.120 53.987 1.00 38.41 91 ARG A CA 1
ATOM 717 C C . ARG A 1 91 ? -27.649 13.056 55.421 1.00 38.41 91 ARG A C 1
ATOM 719 O O . ARG A 1 91 ? -28.324 12.569 56.322 1.00 38.41 91 ARG A O 1
ATOM 726 N N . ALA A 1 92 ? -26.458 13.606 55.631 1.00 35.84 92 ALA A N 1
ATOM 727 C CA . ALA A 1 92 ? -25.929 13.908 56.949 1.00 35.84 92 ALA A CA 1
ATOM 728 C C . ALA A 1 92 ? -25.029 15.146 56.882 1.00 35.84 92 ALA A C 1
ATOM 730 O O . ALA A 1 92 ? -24.029 15.168 56.178 1.00 35.84 92 ALA A O 1
ATOM 731 N N . SER A 1 93 ? -25.410 16.132 57.693 1.00 33.31 93 SER A N 1
ATOM 732 C CA . SER A 1 93 ? -24.567 17.187 58.251 1.00 33.31 93 SER A CA 1
ATOM 733 C C . SER A 1 93 ? -23.971 18.235 57.304 1.00 33.31 93 SER A C 1
ATOM 735 O O . SER A 1 93 ? -23.070 18.001 56.511 1.00 33.31 93 SER A O 1
ATOM 737 N N . SER A 1 94 ? -24.437 19.459 57.533 1.00 39.41 94 SER A N 1
ATOM 738 C CA . SER A 1 94 ? -23.697 20.714 57.429 1.00 39.41 94 SER A CA 1
ATOM 739 C C . SER A 1 94 ? -22.164 20.603 57.462 1.00 39.41 94 SER A C 1
ATOM 741 O O . SER A 1 94 ? -21.605 20.043 58.407 1.00 39.41 94 SER A O 1
ATOM 743 N N . GLY A 1 95 ? -21.515 21.306 56.528 1.00 34.78 95 GLY A N 1
ATOM 744 C CA . GLY A 1 95 ? -20.169 21.856 56.702 1.00 34.78 95 GLY A CA 1
ATOM 745 C C . GLY A 1 95 ? -19.139 21.396 55.670 1.00 34.78 95 GLY A C 1
ATOM 746 O O . GLY A 1 95 ? -18.927 20.207 55.482 1.00 34.78 95 GLY A O 1
ATOM 747 N N . GLY A 1 96 ? -18.429 22.361 55.081 1.00 32.12 96 GLY A N 1
ATOM 748 C CA . GLY A 1 96 ? -17.098 22.127 54.514 1.00 32.12 96 GLY A CA 1
ATOM 749 C C . GLY A 1 96 ? -17.013 22.159 52.990 1.00 32.12 96 GLY A C 1
ATOM 750 O O . GLY A 1 96 ? -17.569 21.337 52.280 1.00 32.12 96 GLY A O 1
ATOM 751 N N . LYS A 1 97 ? -16.257 23.135 52.499 1.00 42.81 97 LYS A N 1
ATOM 752 C CA . LYS A 1 97 ? -15.901 23.395 51.106 1.00 42.81 97 LYS A CA 1
ATOM 753 C C . LYS A 1 97 ? -14.656 22.570 50.767 1.00 42.81 97 LYS A C 1
ATOM 755 O O . LYS A 1 97 ? -13.657 22.754 51.451 1.00 42.81 97 LYS A O 1
ATOM 760 N N . ALA A 1 98 ? -14.673 21.720 49.738 1.00 38.81 98 ALA A N 1
ATOM 761 C CA . ALA A 1 98 ? -13.444 21.198 49.130 1.00 38.81 98 ALA A CA 1
ATOM 762 C C . ALA A 1 98 ? -13.685 20.616 47.727 1.00 38.81 98 ALA A C 1
ATOM 764 O O . ALA A 1 98 ? -14.597 19.829 47.504 1.00 38.81 98 ALA A O 1
ATOM 765 N N . HIS A 1 99 ? -12.827 21.053 46.807 1.00 48.09 99 HIS A N 1
ATOM 766 C CA . HIS A 1 99 ? -12.546 20.533 45.470 1.00 48.09 99 HIS A CA 1
ATOM 767 C C . HIS A 1 99 ? -12.734 19.016 45.281 1.00 48.09 99 HIS A C 1
ATOM 769 O O . HIS A 1 99 ? -12.138 18.239 46.018 1.00 48.09 99 HIS A O 1
ATOM 775 N N . SER A 1 100 ? -13.381 18.615 44.179 1.00 42.94 100 SER A N 1
ATOM 776 C CA . SER A 1 100 ? -12.891 17.525 43.315 1.00 42.94 100 SER A CA 1
ATOM 777 C C . SER A 1 100 ? -13.656 17.522 41.984 1.00 42.94 100 SER A C 1
ATOM 779 O O . SER A 1 100 ? -14.707 16.906 41.845 1.00 42.94 100 SER A O 1
ATOM 781 N N . ALA A 1 101 ? -13.144 18.270 41.007 1.00 48.91 101 ALA A N 1
ATOM 782 C CA . ALA A 1 101 ? -13.645 18.329 39.634 1.00 48.91 101 ALA A CA 1
ATOM 783 C C . ALA A 1 101 ? -12.603 17.730 38.671 1.00 48.91 101 ALA A C 1
ATOM 785 O O . ALA A 1 101 ? -12.131 18.414 37.770 1.00 48.91 101 ALA A O 1
ATOM 786 N N . VAL A 1 102 ? -12.162 16.487 38.910 1.00 52.28 102 VAL A N 1
ATOM 787 C CA . VAL A 1 102 ? -10.992 15.922 38.197 1.00 52.28 102 VAL A CA 1
ATOM 788 C C . VAL A 1 102 ? -11.333 14.793 37.213 1.00 52.28 102 VAL A C 1
ATOM 790 O O . VAL A 1 102 ? -10.480 14.417 36.420 1.00 52.28 102 VAL A O 1
ATOM 793 N N . LEU A 1 103 ? -12.560 14.262 37.173 1.00 49.19 103 LEU A N 1
ATOM 794 C CA . LEU A 1 103 ? -12.812 12.999 36.453 1.00 49.19 103 LEU A CA 1
ATOM 795 C C . LEU A 1 103 ? -13.714 12.998 35.196 1.00 49.19 103 LEU A C 1
ATOM 797 O O . LEU A 1 103 ? -14.036 11.901 34.752 1.00 49.19 103 LEU A O 1
ATOM 801 N N . PRO A 1 104 ? -14.039 14.128 34.525 1.00 48.03 104 PRO A N 1
ATOM 802 C CA . PRO A 1 104 ? -14.490 14.052 33.124 1.00 48.03 104 PRO A CA 1
ATOM 803 C C . PRO A 1 104 ? -13.387 14.299 32.077 1.00 48.03 104 PRO A C 1
ATOM 805 O O . PRO A 1 104 ? -13.584 13.987 30.908 1.00 48.03 104 PRO A O 1
ATOM 808 N N . THR A 1 105 ? -12.224 14.845 32.451 1.00 49.16 105 THR A N 1
ATOM 809 C CA . THR A 1 105 ? -11.263 15.380 31.461 1.00 49.16 105 THR A CA 1
ATOM 810 C C . THR A 1 105 ? -10.359 14.324 30.813 1.00 49.16 105 THR A C 1
ATOM 812 O O . THR A 1 105 ? -9.859 14.553 29.717 1.00 49.16 105 THR A O 1
ATOM 815 N N . LEU A 1 106 ? -10.158 13.148 31.422 1.00 42.84 106 LEU A N 1
ATOM 816 C CA . LEU A 1 106 ? -9.201 12.169 30.878 1.00 42.84 106 LEU A CA 1
ATOM 817 C C . LEU A 1 106 ? -9.717 11.369 29.669 1.00 42.84 106 LEU A C 1
ATOM 819 O O . LEU A 1 106 ? -8.907 10.829 28.924 1.00 42.84 106 LEU A O 1
ATOM 823 N N . VAL A 1 107 ? -11.034 11.295 29.450 1.00 47.66 107 VAL A N 1
ATOM 824 C CA . VAL A 1 107 ? -11.610 10.530 28.323 1.00 47.66 107 VAL A CA 1
ATOM 825 C C . VAL A 1 107 ? -11.686 11.366 27.038 1.00 47.66 107 VAL A C 1
ATOM 827 O O . VAL A 1 107 ? -11.672 10.810 25.946 1.00 47.66 107 VAL A O 1
ATOM 830 N N . ALA A 1 108 ? -11.672 12.698 27.139 1.00 48.66 108 ALA A N 1
ATOM 831 C CA . ALA A 1 108 ? -11.693 13.581 25.970 1.00 48.66 108 ALA A CA 1
ATOM 832 C C . ALA A 1 108 ? -10.326 13.714 25.264 1.00 48.66 108 ALA A C 1
ATOM 834 O O . ALA A 1 108 ? -10.268 14.211 24.148 1.00 48.66 108 ALA A O 1
ATOM 835 N N . GLY A 1 109 ? -9.227 13.273 25.891 1.00 43.91 109 GLY A N 1
ATOM 836 C CA . GLY A 1 109 ? -7.862 13.488 25.389 1.00 43.91 109 GLY A CA 1
ATOM 837 C C . GLY A 1 109 ? -7.305 12.425 24.435 1.00 43.91 109 GLY A C 1
ATOM 838 O O . GLY A 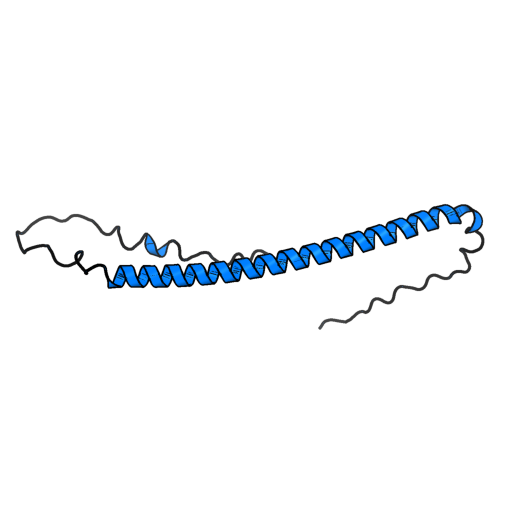1 109 ? -6.163 12.566 24.017 1.00 43.91 109 GLY A O 1
ATOM 839 N N . LEU A 1 110 ? -8.053 11.362 24.114 1.00 48.91 110 LEU A N 1
ATOM 840 C CA . LEU A 1 110 ? -7.587 10.299 23.202 1.00 48.91 110 LEU A CA 1
ATOM 841 C C . LEU A 1 110 ? -8.378 10.194 21.885 1.00 48.91 110 LEU A C 1
ATOM 843 O O . LEU A 1 110 ? -8.036 9.359 21.058 1.00 48.91 110 LEU A O 1
ATOM 847 N N . CYS A 1 111 ? -9.409 11.020 21.672 1.00 47.59 111 CYS A N 1
ATOM 848 C CA . CYS A 1 111 ? -10.173 11.042 20.412 1.00 47.59 111 CYS A CA 1
ATOM 849 C C . CYS A 1 111 ? -9.671 12.080 19.392 1.00 47.59 111 CYS A C 1
ATOM 851 O O . CYS A 1 111 ? -10.211 12.141 18.294 1.00 47.59 111 CYS A O 1
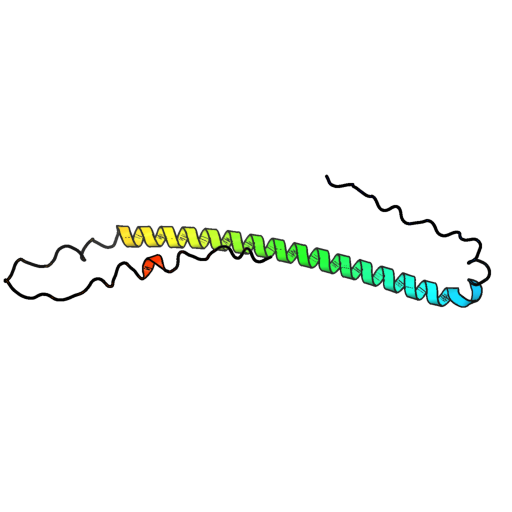ATOM 853 N N . ASP A 1 112 ? -8.645 12.864 19.725 1.00 49.31 112 ASP A N 1
ATOM 854 C CA . ASP A 1 112 ? -8.015 13.820 18.809 1.00 49.31 112 ASP A CA 1
ATOM 855 C C . ASP A 1 112 ? -6.662 13.253 18.349 1.00 49.31 112 ASP A C 1
ATOM 857 O O . ASP A 1 112 ? -5.598 13.601 18.862 1.00 49.31 112 ASP A O 1
ATOM 861 N N . VAL A 1 113 ? -6.705 12.310 17.404 1.00 50.25 113 VAL A N 1
ATOM 862 C CA . VAL A 1 113 ? -5.590 12.122 16.470 1.00 50.25 113 VAL A CA 1
ATOM 863 C C . VAL A 1 113 ? -5.910 13.046 15.297 1.00 50.25 113 VAL A C 1
ATOM 865 O O . VAL A 1 113 ? -6.749 12.679 14.475 1.00 50.25 113 VAL A O 1
ATOM 868 N N . PRO A 1 114 ? -5.343 14.264 15.231 1.00 52.62 114 PRO A N 1
ATOM 869 C CA . PRO A 1 114 ? -5.517 15.095 14.056 1.00 52.62 114 PRO A CA 1
ATOM 870 C C . PRO A 1 114 ? -4.868 14.394 12.864 1.00 52.62 114 PRO A C 1
ATOM 872 O O . PRO A 1 114 ? -3.750 13.882 12.974 1.00 52.62 114 PRO A O 1
ATOM 875 N N . ASP A 1 115 ? -5.606 14.382 11.755 1.00 46.47 115 ASP A N 1
ATOM 876 C CA . ASP A 1 115 ? -5.138 14.073 10.409 1.00 46.47 115 ASP A CA 1
ATOM 877 C C . ASP A 1 115 ? -3.669 14.460 10.241 1.00 46.47 115 ASP A C 1
ATOM 879 O O . ASP A 1 115 ? -3.298 15.637 10.282 1.00 46.47 115 ASP A O 1
ATOM 883 N N . LEU A 1 116 ? -2.826 13.453 10.025 1.00 48.09 116 LEU A N 1
ATOM 884 C CA . LEU A 1 116 ? -1.478 13.650 9.523 1.00 48.09 116 LEU A CA 1
ATOM 885 C C . LEU A 1 116 ? -1.572 13.968 8.018 1.00 48.09 116 LEU A C 1
ATOM 887 O O . LEU A 1 116 ? -1.052 13.237 7.181 1.00 48.09 116 LEU A O 1
ATOM 891 N N . GLU A 1 117 ? -2.236 15.073 7.662 1.00 50.66 117 GLU A N 1
ATOM 892 C CA . GLU A 1 117 ? -1.949 15.772 6.409 1.00 50.66 117 GLU A CA 1
ATOM 893 C C . GLU A 1 117 ? -0.599 16.476 6.582 1.00 50.66 117 GLU A C 1
ATOM 895 O O . GLU A 1 117 ? -0.506 17.653 6.936 1.00 50.66 117 GLU A O 1
ATOM 900 N N . LEU A 1 118 ? 0.476 15.719 6.368 1.00 45.34 118 LEU A N 1
ATOM 901 C CA . LEU A 1 118 ? 1.799 16.270 6.117 1.00 45.34 118 LEU A CA 1
ATOM 902 C C . LEU A 1 118 ? 2.190 15.953 4.678 1.00 45.34 118 LEU A C 1
ATOM 904 O O . LEU A 1 118 ? 2.518 14.823 4.320 1.00 45.34 118 LEU A O 1
ATOM 908 N N . TYR A 1 119 ? 2.080 17.018 3.891 1.00 43.41 119 TYR A N 1
ATOM 909 C CA . TYR A 1 119 ? 2.794 17.280 2.649 1.00 43.41 119 TYR A CA 1
ATOM 910 C C . TYR A 1 119 ? 4.312 17.118 2.822 1.00 43.41 119 TYR A C 1
ATOM 912 O O . TYR A 1 119 ? 4.818 17.469 3.916 1.00 43.41 119 TYR A O 1
#